Protein AF-A0AAN2CAP6-F1 (afdb_monomer_lite)

Secondary structure (DSSP, 8-state):
--EEEEEEE------TT--GGGG--EEEEEEEPPP-TTPPP---HHHHHHHHHHHHHHHHHHHHHTT-S-THHHHHHHHHHHHHHHHHHTT----HHHHHHHHTT--TTGGG-----------

Organism: NCBI:txid3016050

Structure (mmCIF, N/CA/C/O backbone):
data_AF-A0AAN2CAP6-F1
#
_entry.id   AF-A0AAN2CAP6-F1
#
loop_
_atom_site.group_PDB
_atom_site.id
_atom_site.type_symbol
_atom_site.label_atom_id
_atom_site.label_alt_id
_atom_site.label_comp_id
_atom_site.label_asym_id
_atom_site.label_entity_id
_atom_site.label_seq_id
_atom_site.pdbx_PDB_ins_code
_atom_site.Cartn_x
_atom_site.Cartn_y
_atom_site.Cartn_z
_atom_site.occupancy
_atom_site.B_iso_or_equiv
_atom_site.auth_seq_id
_atom_site.auth_comp_id
_atom_site.auth_asym_id
_atom_site.auth_atom_id
_atom_site.pdbx_PDB_model_num
ATOM 1 N N . MET A 1 1 ? -15.534 -5.868 12.332 1.00 78.06 1 MET A N 1
ATOM 2 C CA . MET A 1 1 ? -15.360 -4.412 12.463 1.00 78.06 1 MET A CA 1
ATOM 3 C C . MET A 1 1 ? -14.438 -4.246 13.653 1.00 78.06 1 MET A C 1
ATOM 5 O O . MET A 1 1 ? -14.740 -4.855 14.674 1.00 78.06 1 MET A O 1
ATOM 9 N N . GLY A 1 2 ? -13.302 -3.557 13.492 1.00 89.62 2 GLY A N 1
ATOM 10 C CA . GLY A 1 2 ? -12.223 -3.578 14.487 1.00 89.62 2 GLY A CA 1
ATOM 11 C C . GLY A 1 2 ? -12.654 -3.097 15.875 1.00 89.62 2 GLY A C 1
ATOM 12 O O . GLY A 1 2 ? -13.688 -2.445 16.029 1.00 89.62 2 GLY A O 1
ATOM 13 N N . THR A 1 3 ? -11.864 -3.425 16.892 1.00 96.19 3 THR A N 1
ATOM 14 C CA . THR A 1 3 ? -12.152 -3.097 18.293 1.00 96.19 3 THR A CA 1
ATOM 15 C C . THR A 1 3 ? -11.226 -2.004 18.807 1.00 96.19 3 THR A C 1
ATOM 17 O O . THR A 1 3 ? -10.130 -1.804 18.293 1.00 96.19 3 THR A O 1
ATOM 20 N N . TYR A 1 4 ? -11.659 -1.277 19.835 1.00 96.06 4 TYR A N 1
ATOM 21 C CA . TYR A 1 4 ? -10.798 -0.333 20.543 1.00 96.06 4 TYR A CA 1
ATOM 22 C C . TYR A 1 4 ? -10.375 -0.926 21.880 1.00 96.06 4 TYR A C 1
ATOM 24 O O . TYR A 1 4 ? -11.214 -1.394 22.651 1.00 96.06 4 TYR A O 1
ATOM 32 N N . VAL A 1 5 ? -9.079 -0.869 22.175 1.00 96.38 5 VAL A N 1
ATOM 33 C CA . VAL A 1 5 ? -8.525 -1.269 23.471 1.00 96.38 5 VAL A CA 1
ATOM 34 C C . VAL A 1 5 ? -7.864 -0.076 24.143 1.00 96.38 5 VAL A C 1
ATOM 36 O O . VAL A 1 5 ? -7.249 0.770 23.495 1.00 96.38 5 VAL A O 1
ATOM 39 N N . THR A 1 6 ? -8.007 0.019 25.462 1.00 96.94 6 THR A N 1
ATOM 40 C CA . THR A 1 6 ? -7.363 1.089 26.227 1.00 96.94 6 THR A CA 1
ATOM 41 C C . THR A 1 6 ? -5.961 0.651 26.619 1.00 96.94 6 THR A C 1
ATOM 43 O O . THR A 1 6 ? -5.802 -0.312 27.365 1.00 96.94 6 THR A O 1
ATOM 46 N N . HIS A 1 7 ? -4.955 1.392 26.165 1.00 93.75 7 HIS A N 1
ATOM 47 C CA . HIS A 1 7 ? -3.572 1.231 26.598 1.00 93.75 7 HIS A CA 1
ATOM 48 C C . HIS A 1 7 ? -3.109 2.458 27.376 1.00 93.75 7 HIS A C 1
ATOM 50 O O . HIS A 1 7 ? -3.632 3.561 27.216 1.00 93.75 7 HIS A O 1
ATOM 56 N N . LEU A 1 8 ? -2.120 2.255 28.244 1.00 92.06 8 LEU A N 1
ATOM 57 C CA . LEU A 1 8 ? -1.416 3.334 28.918 1.00 92.06 8 LEU A CA 1
ATOM 58 C C . LEU A 1 8 ? -0.096 3.561 28.187 1.00 92.06 8 LEU A C 1
ATOM 60 O O . LEU A 1 8 ? 0.767 2.688 28.176 1.00 92.06 8 LEU A O 1
ATOM 64 N N . TRP A 1 9 ? 0.053 4.733 27.583 1.00 88.69 9 TRP A N 1
ATOM 65 C CA . TRP A 1 9 ? 1.343 5.189 27.100 1.00 88.69 9 TRP A CA 1
ATOM 66 C C . TRP A 1 9 ? 2.170 5.674 28.289 1.00 88.69 9 TRP A C 1
ATOM 68 O O . TRP A 1 9 ? 1.778 6.615 28.987 1.00 88.69 9 TRP A O 1
ATOM 78 N N . THR A 1 10 ? 3.320 5.043 28.505 1.00 85.56 10 THR A N 1
ATOM 79 C CA . THR A 1 10 ? 4.308 5.484 29.489 1.00 85.56 10 THR A CA 1
ATOM 80 C C . THR A 1 10 ? 5.415 6.207 28.744 1.00 85.56 10 THR A C 1
ATOM 82 O O . THR A 1 10 ? 6.132 5.596 27.953 1.00 85.56 10 THR A O 1
ATOM 85 N N . ALA A 1 11 ? 5.555 7.512 28.986 1.00 78.62 11 ALA A N 1
ATOM 86 C CA . ALA A 1 11 ? 6.679 8.258 28.442 1.00 78.62 11 ALA A CA 1
ATOM 87 C C . ALA A 1 11 ? 7.994 7.628 28.946 1.00 78.62 11 ALA A C 1
ATOM 89 O O . ALA A 1 11 ? 8.095 7.342 30.144 1.00 78.62 11 ALA A O 1
ATOM 90 N N . PRO A 1 12 ? 8.998 7.417 28.074 1.00 72.50 12 PRO A N 1
ATOM 91 C CA . PRO A 1 12 ? 10.318 6.968 28.506 1.00 72.50 12 PRO A CA 1
ATOM 92 C C . PRO A 1 12 ? 10.862 7.906 29.590 1.00 72.50 12 PRO A C 1
ATOM 94 O O . PRO A 1 12 ? 10.594 9.110 29.530 1.00 72.50 12 PRO A O 1
ATOM 97 N N . GLN A 1 13 ? 11.626 7.381 30.560 1.00 68.25 13 GLN A N 1
ATOM 98 C CA . GLN A 1 13 ? 12.254 8.185 31.617 1.00 68.25 13 GLN A CA 1
ATOM 99 C C . GLN A 1 13 ? 12.930 9.409 30.989 1.00 68.25 13 GLN A C 1
ATOM 101 O O . GLN A 1 13 ? 13.908 9.302 30.248 1.00 68.25 13 GLN A O 1
ATOM 106 N N . ALA A 1 14 ? 12.349 10.580 31.223 1.00 63.03 14 ALA A N 1
ATOM 107 C CA . ALA A 1 14 ? 12.681 11.743 30.431 1.00 63.03 14 ALA A CA 1
ATOM 108 C C . ALA A 1 14 ? 14.035 12.313 30.877 1.00 63.03 14 ALA A 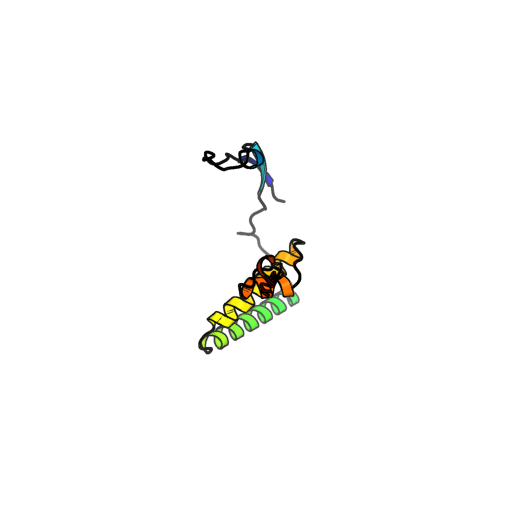C 1
ATOM 110 O O . ALA A 1 14 ? 14.127 12.988 31.906 1.00 63.03 14 ALA A O 1
ATOM 111 N N . GLY A 1 15 ? 15.072 12.052 30.077 1.00 64.31 15 GLY A N 1
ATOM 112 C CA . GLY A 1 15 ? 16.410 12.611 30.253 1.00 64.31 15 GLY A CA 1
ATOM 113 C C . GLY A 1 15 ? 16.438 14.144 30.197 1.00 64.31 15 GLY A C 1
ATOM 114 O O . GLY A 1 15 ? 15.447 14.818 29.871 1.00 64.31 15 GLY A O 1
ATOM 115 N N . ILE A 1 16 ? 17.592 14.716 30.539 1.00 66.69 16 ILE A N 1
ATOM 116 C CA . ILE A 1 16 ? 17.848 16.156 30.414 1.00 66.69 16 ILE A CA 1
ATOM 117 C C . ILE A 1 16 ? 17.668 16.545 28.936 1.00 66.69 16 ILE A C 1
ATOM 119 O O . ILE A 1 16 ? 18.269 15.934 28.060 1.00 66.69 16 ILE A O 1
ATOM 123 N N . GLY A 1 17 ? 16.809 17.531 28.656 1.00 72.25 17 GLY A N 1
ATOM 124 C CA . GLY A 1 17 ? 16.575 18.053 27.300 1.00 72.25 17 GLY A CA 1
ATOM 125 C C . GLY A 1 17 ? 15.241 17.682 26.639 1.00 72.25 17 GLY A C 1
ATOM 126 O O . GLY A 1 17 ? 14.882 18.315 25.651 1.00 72.25 17 GLY A O 1
ATOM 127 N N . VAL A 1 18 ? 14.451 16.743 27.181 1.00 72.81 18 VAL A N 1
ATOM 128 C CA . VAL A 1 18 ? 13.116 16.441 26.615 1.00 72.81 18 VAL A CA 1
ATOM 129 C C . VAL A 1 18 ? 12.110 17.540 27.009 1.00 72.81 18 VAL A C 1
ATOM 131 O O . VAL A 1 18 ? 11.914 17.762 28.214 1.00 72.81 18 VAL A O 1
ATOM 134 N N . PRO A 1 19 ? 11.460 18.238 26.057 1.00 72.00 19 PRO A N 1
ATOM 135 C CA . PRO A 1 19 ? 10.513 19.310 26.356 1.00 72.00 19 PRO A CA 1
ATOM 136 C C . PRO A 1 19 ? 9.265 18.772 27.069 1.00 72.00 19 PRO A C 1
ATOM 138 O O . PRO A 1 19 ? 8.811 17.659 26.824 1.00 72.00 19 PRO A O 1
ATOM 141 N N . ARG A 1 20 ? 8.676 19.578 27.962 1.00 69.62 20 ARG A N 1
ATOM 142 C CA . ARG A 1 20 ? 7.599 19.159 28.886 1.00 69.62 20 ARG A CA 1
ATOM 143 C C . ARG A 1 20 ? 6.388 18.503 28.198 1.00 69.62 20 ARG A C 1
ATOM 145 O O . ARG A 1 20 ? 5.812 17.586 28.768 1.00 69.62 20 ARG A O 1
ATOM 152 N N . ARG A 1 21 ? 6.039 18.936 26.979 1.00 71.75 21 ARG A N 1
ATOM 153 C CA . ARG A 1 21 ? 4.934 18.379 26.168 1.00 71.75 21 ARG A CA 1
ATOM 154 C C . ARG A 1 21 ? 5.185 16.940 25.687 1.00 71.75 21 ARG A C 1
ATOM 156 O O . ARG A 1 21 ? 4.243 16.202 25.453 1.00 71.75 21 ARG A O 1
ATOM 163 N N . GLU A 1 22 ? 6.451 16.548 25.547 1.00 70.25 22 GLU A N 1
ATOM 164 C CA . GLU A 1 22 ? 6.875 15.213 25.096 1.00 70.25 22 GLU A CA 1
ATOM 165 C C . GLU A 1 22 ? 7.088 14.255 26.286 1.00 70.25 22 GLU A C 1
ATOM 167 O O . GLU A 1 22 ? 7.412 13.088 26.099 1.00 70.25 22 GLU A O 1
ATOM 172 N N . ARG A 1 23 ? 6.859 14.728 27.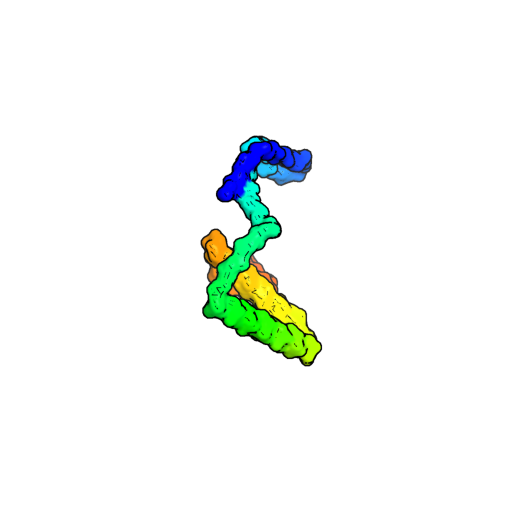524 1.00 73.25 23 ARG A N 1
ATOM 173 C CA . ARG A 1 23 ? 6.896 13.922 28.760 1.00 73.25 23 ARG A CA 1
ATOM 174 C C . ARG A 1 23 ? 5.525 13.358 29.155 1.00 73.25 23 ARG A C 1
ATOM 176 O O . ARG A 1 23 ? 5.373 12.863 30.269 1.00 73.25 23 ARG A O 1
ATOM 183 N N . TRP A 1 24 ? 4.508 13.489 28.305 1.00 70.81 24 TRP A N 1
ATOM 184 C CA . TRP A 1 24 ? 3.151 13.064 28.641 1.00 70.81 24 TRP A CA 1
ATOM 185 C C . TRP A 1 24 ? 3.009 11.544 28.605 1.00 70.81 24 TRP A C 1
ATOM 187 O O . TRP A 1 24 ? 3.210 10.905 27.576 1.00 70.81 24 TRP A O 1
ATOM 197 N N . SER A 1 25 ? 2.634 10.986 29.753 1.00 83.81 25 SER A N 1
ATOM 198 C CA . SER A 1 25 ? 2.029 9.666 29.877 1.00 83.81 25 SER A CA 1
ATOM 199 C C . SER A 1 25 ? 0.510 9.815 29.918 1.00 83.81 25 SER A C 1
ATOM 201 O O . SER A 1 25 ? -0.020 10.838 30.356 1.00 83.81 25 SER A O 1
ATOM 203 N N . GLY A 1 26 ? -0.215 8.811 29.439 1.00 89.56 26 GLY A N 1
ATOM 204 C CA . GLY A 1 26 ? -1.668 8.908 29.378 1.00 89.56 26 GLY A CA 1
ATOM 205 C C . GLY A 1 26 ? -2.333 7.685 28.783 1.00 89.56 26 GLY A C 1
ATOM 206 O O . GLY A 1 26 ? -1.705 6.879 28.096 1.00 89.56 26 GLY A O 1
ATOM 207 N N . ARG A 1 27 ? -3.625 7.532 29.075 1.00 93.56 27 ARG A N 1
ATOM 208 C CA . ARG A 1 27 ? -4.443 6.500 28.441 1.00 93.56 27 ARG A CA 1
ATOM 209 C C . ARG A 1 27 ? -4.800 6.940 27.029 1.00 93.56 27 ARG A C 1
ATOM 211 O O . ARG A 1 27 ? -5.181 8.087 26.821 1.00 93.56 27 ARG A O 1
ATOM 218 N N . TYR A 1 28 ? -4.717 6.014 26.091 1.00 91.81 28 TYR A N 1
ATOM 219 C CA . TYR A 1 28 ? -5.180 6.202 24.726 1.00 91.81 28 TYR A CA 1
ATOM 220 C C . TYR A 1 28 ? -5.981 4.979 24.288 1.00 91.81 28 TYR A C 1
ATOM 222 O O . TYR A 1 28 ? -5.825 3.883 24.832 1.00 91.81 28 TYR A O 1
ATOM 230 N N . GLN A 1 29 ? -6.864 5.180 23.315 1.00 95.75 29 GLN A N 1
ATOM 231 C CA . GLN A 1 29 ? -7.593 4.093 22.678 1.00 95.75 29 GLN A CA 1
ATOM 232 C C . GLN A 1 29 ? -6.833 3.675 21.423 1.00 95.75 29 GLN A C 1
ATOM 234 O O . GLN A 1 29 ? -6.693 4.461 20.489 1.00 95.75 29 GLN A O 1
ATOM 239 N N . ALA A 1 30 ? -6.320 2.448 21.410 1.00 95.06 30 ALA A N 1
ATOM 240 C CA . ALA A 1 30 ? -5.738 1.854 20.219 1.00 95.06 30 ALA A CA 1
ATOM 241 C C . ALA A 1 30 ? -6.837 1.152 19.423 1.00 95.06 30 ALA A C 1
ATOM 243 O O . ALA A 1 30 ? -7.575 0.336 19.977 1.00 95.06 30 ALA A O 1
ATOM 244 N N . TYR A 1 31 ? -6.930 1.462 18.133 1.00 94.38 31 TYR A N 1
ATOM 245 C CA . TYR A 1 31 ? -7.773 0.716 17.209 1.00 94.38 31 TYR A CA 1
ATOM 246 C C . TYR A 1 31 ? -7.055 -0.567 16.785 1.00 94.38 31 TYR A C 1
ATOM 248 O O . TYR A 1 31 ? -5.953 -0.517 16.239 1.00 94.38 31 TYR A O 1
ATOM 256 N N . ILE A 1 32 ? -7.687 -1.710 17.028 1.00 95.00 32 ILE A N 1
ATOM 257 C CA . ILE A 1 32 ? -7.259 -3.023 16.563 1.00 95.00 32 ILE A CA 1
ATOM 258 C C . ILE A 1 32 ? -8.158 -3.401 15.383 1.00 95.00 32 ILE A C 1
ATOM 260 O O . ILE A 1 32 ? -9.333 -3.722 15.591 1.00 95.00 32 ILE A O 1
ATOM 264 N N . PRO A 1 33 ? -7.650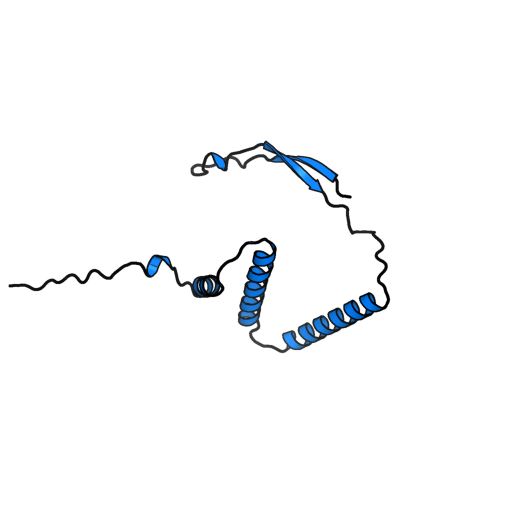 -3.365 14.139 1.00 93.81 33 PRO A N 1
ATOM 265 C CA . PRO A 1 33 ? -8.419 -3.827 12.996 1.00 93.81 33 PRO A CA 1
ATOM 266 C C . PRO A 1 33 ? -8.662 -5.332 13.107 1.00 93.81 33 PRO A C 1
ATOM 268 O O . PRO A 1 33 ? -7.881 -6.069 13.713 1.00 93.81 33 PRO A O 1
ATOM 271 N N . ASP A 1 34 ? -9.733 -5.809 12.480 1.00 91.06 34 ASP A N 1
ATOM 272 C CA . ASP A 1 34 ? -9.929 -7.248 12.394 1.00 91.06 34 ASP A CA 1
ATOM 273 C C . ASP A 1 34 ? -8.784 -7.911 11.616 1.00 91.06 34 ASP A C 1
ATOM 275 O O . ASP A 1 34 ? -8.296 -7.372 10.617 1.00 91.06 34 ASP A O 1
ATOM 279 N N . GLN A 1 35 ? -8.425 -9.135 12.001 1.00 88.94 35 GLN A N 1
ATOM 280 C CA . GLN A 1 35 ? -7.425 -9.895 11.263 1.00 88.94 35 GLN A CA 1
ATOM 281 C C . GLN A 1 35 ? -7.929 -10.275 9.871 1.00 88.94 35 GLN A C 1
ATOM 283 O O . GLN A 1 35 ? -9.027 -10.809 9.710 1.00 88.94 35 GLN A O 1
ATOM 288 N N . LEU A 1 36 ? -7.084 -10.032 8.868 1.00 89.50 36 LEU A N 1
ATOM 289 C CA . LEU A 1 36 ? -7.288 -10.528 7.507 1.00 89.50 36 LEU A CA 1
ATOM 290 C C . LEU A 1 36 ? -6.906 -12.009 7.379 1.00 89.50 36 LEU A C 1
ATOM 292 O O . LEU A 1 36 ? -7.420 -12.703 6.505 1.00 89.50 36 LEU A O 1
ATOM 296 N N . ALA A 1 37 ? -6.033 -12.501 8.262 1.00 91.81 37 ALA A N 1
ATOM 297 C CA . ALA A 1 37 ? -5.620 -13.896 8.292 1.00 91.81 37 ALA A CA 1
ATOM 298 C C . ALA A 1 37 ? -6.828 -14.828 8.489 1.00 91.81 37 ALA A C 1
ATOM 300 O O . ALA A 1 37 ? -7.699 -14.572 9.319 1.00 91.81 37 ALA A O 1
ATOM 301 N N . GLY A 1 38 ? -6.890 -15.902 7.697 1.00 87.19 38 GLY A N 1
ATOM 302 C CA . GLY A 1 38 ? -7.986 -16.876 7.733 1.00 87.19 38 GLY A CA 1
ATOM 303 C C . GLY A 1 38 ? -9.302 -16.398 7.108 1.00 87.19 38 GLY A C 1
ATOM 304 O O . GLY A 1 38 ? -10.241 -17.189 7.004 1.00 87.19 38 GLY A O 1
ATOM 305 N N . ARG A 1 39 ? -9.394 -15.141 6.649 1.00 89.94 39 ARG A N 1
ATOM 306 C CA . ARG A 1 39 ? -10.559 -14.673 5.892 1.00 89.94 39 ARG A CA 1
ATOM 307 C C . ARG A 1 39 ? -10.533 -15.234 4.479 1.00 89.94 39 ARG A C 1
ATOM 309 O O . ARG A 1 39 ? -9.504 -15.222 3.808 1.00 89.94 39 ARG A O 1
ATOM 316 N N . ARG A 1 40 ? -11.695 -15.688 4.012 1.00 89.56 40 ARG A N 1
ATOM 317 C CA . ARG A 1 40 ? -11.884 -16.093 2.621 1.00 89.56 40 ARG A CA 1
ATOM 318 C C . ARG A 1 40 ? -12.301 -14.879 1.804 1.00 89.56 40 ARG A C 1
ATOM 320 O O . ARG A 1 40 ? -13.376 -14.331 2.029 1.00 89.56 40 ARG A O 1
ATOM 327 N N . PHE A 1 41 ? -11.463 -14.497 0.852 1.00 88.75 41 PHE A N 1
ATOM 328 C CA . PHE A 1 41 ? -11.798 -13.512 -0.168 1.00 88.75 41 PHE A CA 1
ATOM 329 C C . PHE A 1 41 ? -12.181 -1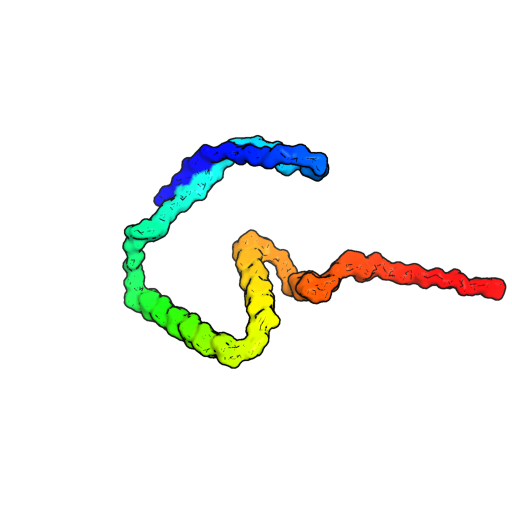4.262 -1.440 1.00 88.75 41 PHE A C 1
ATOM 331 O O . PHE A 1 41 ? -11.456 -15.154 -1.874 1.00 88.75 41 PHE A O 1
ATOM 338 N N . ILE A 1 42 ? -13.345 -13.943 -1.998 1.00 93.06 42 ILE A N 1
ATOM 339 C CA . ILE A 1 42 ? -13.775 -14.468 -3.293 1.00 93.06 42 ILE A CA 1
ATOM 340 C C . ILE A 1 42 ? -13.548 -13.344 -4.293 1.00 93.06 42 ILE A C 1
ATOM 342 O O . ILE A 1 42 ? -14.160 -12.285 -4.175 1.00 93.06 42 ILE A O 1
ATOM 346 N N . LEU A 1 43 ? -12.639 -13.568 -5.237 1.00 93.31 43 LEU A N 1
ATOM 347 C CA . LEU A 1 43 ? -12.408 -12.652 -6.348 1.00 93.31 43 LEU A CA 1
ATOM 348 C C . LEU A 1 43 ? -13.339 -13.043 -7.497 1.00 93.31 43 LEU A C 1
ATOM 350 O O . LEU A 1 43 ? -13.517 -14.232 -7.772 1.00 93.31 43 LEU A O 1
ATOM 354 N N . SER A 1 44 ? -13.947 -12.056 -8.156 1.00 96.44 44 SER A N 1
ATOM 355 C CA . SER A 1 44 ? -14.616 -12.300 -9.435 1.00 96.44 44 SER A CA 1
ATOM 356 C C . SER A 1 44 ? -13.583 -12.679 -10.498 1.00 96.44 44 SER A C 1
ATOM 358 O O . SER A 1 44 ? -12.390 -12.419 -10.332 1.00 96.44 44 SER A O 1
ATOM 360 N N . ALA A 1 45 ? -14.040 -13.285 -11.596 1.00 96.06 45 ALA A N 1
ATOM 361 C CA . ALA A 1 45 ? -13.158 -13.681 -12.694 1.00 96.06 45 ALA A CA 1
ATOM 362 C C . ALA A 1 45 ? -12.335 -12.495 -13.230 1.00 96.06 45 ALA A C 1
ATOM 364 O O . ALA A 1 45 ? -11.126 -12.629 -13.393 1.00 96.06 45 ALA A O 1
ATOM 365 N N . ASP A 1 46 ? -12.967 -11.332 -13.403 1.00 97.31 46 ASP A N 1
ATOM 366 C CA . ASP A 1 46 ? -12.306 -10.121 -13.907 1.00 97.31 46 ASP A CA 1
ATOM 367 C C . ASP A 1 46 ? -11.187 -9.647 -12.965 1.00 97.31 46 ASP A C 1
ATOM 369 O O . ASP A 1 46 ? -10.057 -9.436 -13.392 1.00 97.31 46 ASP A O 1
ATOM 373 N N . ILE A 1 47 ? -11.454 -9.587 -11.655 1.00 97.00 47 ILE A N 1
ATOM 374 C CA . ILE A 1 47 ? -10.457 -9.159 -10.660 1.00 97.00 47 ILE A CA 1
ATOM 375 C C . ILE A 1 47 ? -9.326 -10.184 -10.537 1.00 97.00 47 ILE A C 1
ATOM 377 O O . ILE A 1 47 ? -8.170 -9.816 -10.344 1.00 97.00 47 ILE A O 1
ATOM 381 N N . ALA A 1 48 ? -9.634 -11.477 -10.647 1.00 96.38 48 ALA A N 1
ATOM 382 C CA . ALA A 1 48 ? -8.608 -12.514 -10.655 1.00 96.38 48 ALA A CA 1
ATOM 383 C C . ALA A 1 48 ? -7.687 -12.396 -11.885 1.00 96.38 48 ALA A C 1
ATOM 385 O O . ALA A 1 48 ? -6.480 -12.624 -11.761 1.00 96.38 48 ALA A O 1
ATOM 386 N N . ALA A 1 49 ? -8.229 -12.010 -13.045 1.00 97.00 49 ALA A N 1
ATOM 387 C CA . ALA A 1 49 ? -7.436 -11.735 -14.241 1.00 97.00 49 ALA A CA 1
ATOM 388 C C . ALA A 1 49 ? -6.521 -10.515 -14.038 1.00 97.00 49 ALA A C 1
ATOM 390 O O . ALA A 1 49 ? -5.316 -10.633 -14.254 1.00 97.00 49 ALA A O 1
ATOM 391 N N . ASP A 1 50 ? -7.051 -9.406 -13.510 1.00 97.50 50 ASP A N 1
ATOM 392 C CA . ASP A 1 50 ? -6.262 -8.200 -13.212 1.00 97.50 50 ASP A CA 1
ATOM 393 C C . ASP A 1 50 ? -5.102 -8.487 -12.239 1.00 97.50 50 ASP A C 1
ATOM 395 O O . ASP A 1 50 ? -3.977 -8.020 -12.432 1.00 97.50 50 ASP A O 1
ATOM 399 N N . VAL A 1 51 ? -5.350 -9.291 -11.196 1.00 96.69 51 VAL A N 1
ATOM 400 C CA . VAL A 1 51 ? -4.301 -9.720 -10.255 1.00 96.69 51 VAL A CA 1
ATOM 401 C C . VAL A 1 51 ? -3.246 -10.570 -10.963 1.00 96.69 51 VAL A C 1
ATOM 403 O O . VAL A 1 51 ? -2.055 -10.329 -10.778 1.00 96.69 51 VAL A O 1
ATOM 406 N N . SER A 1 52 ? -3.663 -11.520 -11.805 1.00 97.19 52 SER A N 1
ATOM 407 C CA . SER A 1 52 ? -2.737 -12.380 -12.557 1.00 97.19 52 SER A CA 1
ATOM 408 C C . SER A 1 52 ? -1.832 -11.563 -13.489 1.00 97.19 52 SER A C 1
ATOM 410 O O . SER A 1 52 ? -0.628 -11.819 -13.583 1.00 97.19 52 SER A O 1
ATOM 412 N N . ASP A 1 53 ? -2.385 -10.542 -14.144 1.00 97.88 53 ASP A N 1
ATOM 413 C CA . ASP A 1 53 ? -1.629 -9.638 -15.011 1.00 97.88 53 ASP A CA 1
ATOM 414 C C . ASP A 1 53 ? -0.620 -8.795 -14.219 1.00 97.88 53 ASP A C 1
ATOM 416 O O . ASP A 1 53 ? 0.535 -8.638 -14.639 1.00 97.88 53 ASP A O 1
ATOM 420 N N . ALA A 1 54 ? -1.018 -8.294 -13.047 1.00 96.94 54 ALA A N 1
ATOM 421 C CA . ALA A 1 54 ? -0.131 -7.558 -12.153 1.00 96.94 54 ALA A CA 1
ATOM 422 C C . ALA A 1 54 ? 1.024 -8.436 -11.637 1.00 96.94 54 ALA A C 1
ATOM 424 O O . ALA A 1 54 ? 2.184 -8.014 -11.671 1.00 96.94 54 ALA A O 1
ATOM 425 N N . GLU A 1 55 ? 0.739 -9.674 -11.225 1.00 97.12 55 GLU A N 1
ATOM 426 C CA . GLU A 1 55 ? 1.753 -10.646 -10.800 1.00 97.12 55 GLU A CA 1
ATOM 427 C C . GLU A 1 55 ? 2.764 -10.927 -11.917 1.00 97.12 55 GLU A C 1
ATOM 429 O O . GLU A 1 55 ? 3.979 -10.897 -11.695 1.00 97.12 55 GLU A O 1
ATOM 434 N N . LEU A 1 56 ? 2.282 -11.125 -13.148 1.00 97.50 56 LEU A N 1
ATOM 435 C CA . LEU A 1 56 ? 3.139 -11.342 -14.309 1.00 97.50 56 LEU A CA 1
ATOM 436 C C . LEU A 1 56 ? 4.016 -10.119 -14.614 1.00 97.50 56 LEU A C 1
ATOM 438 O O . LEU A 1 56 ? 5.185 -10.268 -14.985 1.00 97.50 56 LEU A O 1
ATOM 442 N N . ALA A 1 57 ? 3.477 -8.907 -14.468 1.00 95.94 57 ALA A N 1
ATOM 443 C CA . ALA A 1 57 ? 4.236 -7.675 -14.648 1.00 95.94 57 ALA A CA 1
ATOM 444 C C . ALA A 1 57 ? 5.372 -7.551 -13.619 1.00 95.94 57 ALA A C 1
ATOM 446 O O . ALA A 1 57 ? 6.503 -7.240 -14.005 1.00 95.94 57 ALA A O 1
ATOM 447 N N . ILE A 1 58 ? 5.100 -7.865 -12.347 1.00 92.69 58 ILE A N 1
ATOM 448 C CA . ILE A 1 58 ? 6.101 -7.872 -11.270 1.00 92.69 58 ILE A CA 1
ATOM 449 C C . ILE A 1 58 ? 7.181 -8.922 -11.552 1.00 92.69 58 ILE A C 1
ATOM 451 O O . ILE A 1 58 ? 8.366 -8.594 -11.568 1.00 92.69 58 ILE A O 1
ATOM 455 N N . ALA A 1 59 ? 6.796 -10.157 -11.882 1.00 93.88 59 ALA A N 1
ATOM 456 C CA . ALA A 1 59 ? 7.752 -11.225 -12.177 1.00 93.88 59 ALA A CA 1
ATOM 457 C C . ALA A 1 59 ? 8.685 -10.866 -13.351 1.00 93.88 59 ALA A C 1
ATOM 459 O O . ALA A 1 59 ? 9.892 -11.126 -13.319 1.00 93.88 59 ALA A O 1
ATOM 460 N N . ARG A 1 60 ? 8.142 -10.220 -14.392 1.00 92.62 60 ARG A N 1
ATOM 461 C CA . ARG A 1 60 ? 8.923 -9.715 -15.532 1.00 92.62 60 ARG A CA 1
ATOM 462 C C . ARG A 1 60 ? 9.864 -8.577 -15.140 1.00 92.62 60 ARG A C 1
ATOM 464 O O . ARG A 1 60 ? 10.957 -8.494 -15.701 1.00 92.62 60 ARG A O 1
ATOM 471 N N . LEU A 1 61 ? 9.444 -7.685 -14.243 1.00 86.94 61 LEU A N 1
ATOM 472 C CA . LEU A 1 61 ? 10.293 -6.613 -13.722 1.00 86.94 61 LEU A CA 1
ATOM 473 C C . LEU A 1 61 ? 11.478 -7.201 -12.954 1.00 86.94 61 LEU A C 1
ATOM 475 O O . LEU A 1 61 ? 12.618 -6.875 -13.278 1.00 86.94 61 LEU A O 1
ATOM 479 N N . ASP A 1 62 ? 11.222 -8.117 -12.022 1.00 86.31 62 ASP A N 1
ATOM 480 C CA . ASP A 1 62 ? 12.256 -8.756 -11.203 1.00 86.31 62 ASP A CA 1
ATOM 481 C C . ASP A 1 62 ? 13.279 -9.511 -12.054 1.00 86.31 62 ASP A C 1
ATOM 483 O O . ASP A 1 62 ? 14.489 -9.389 -11.848 1.00 86.31 62 ASP A O 1
ATOM 487 N N . ALA A 1 63 ? 12.808 -10.257 -13.059 1.00 87.75 63 ALA A N 1
ATOM 488 C CA . ALA A 1 63 ? 13.682 -10.979 -13.977 1.00 87.75 63 ALA A CA 1
ATOM 489 C C . ALA A 1 63 ? 14.625 -10.037 -14.748 1.00 87.75 63 ALA A C 1
ATOM 491 O O . ALA A 1 63 ? 15.800 -10.355 -14.925 1.00 87.75 63 ALA A 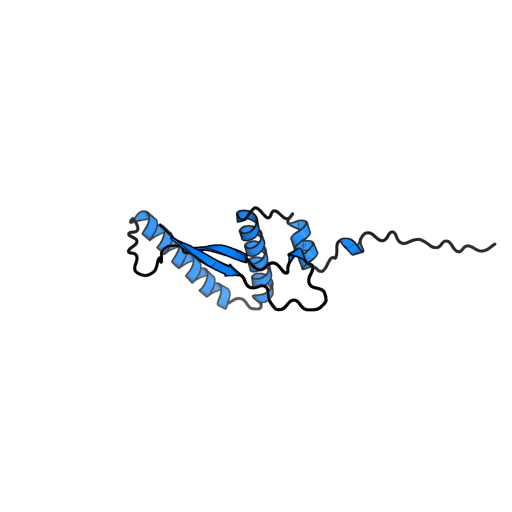O 1
ATOM 492 N N . ARG A 1 64 ? 14.135 -8.864 -15.178 1.00 83.25 64 ARG A N 1
ATOM 493 C CA . ARG A 1 64 ? 14.950 -7.859 -15.883 1.00 83.25 64 ARG A CA 1
ATOM 494 C C . ARG A 1 64 ? 15.872 -7.088 -14.945 1.00 83.25 64 ARG A C 1
ATOM 496 O O . ARG A 1 64 ? 17.009 -6.817 -15.315 1.00 83.25 64 ARG A O 1
ATOM 503 N N . ALA A 1 65 ? 15.408 -6.752 -13.744 1.00 78.69 65 ALA A N 1
ATOM 504 C CA . ALA A 1 65 ? 16.183 -5.998 -12.763 1.00 78.69 65 ALA A CA 1
ATOM 505 C C . ALA A 1 65 ? 17.466 -6.737 -12.351 1.00 78.69 65 ALA A C 1
ATOM 507 O O . ALA A 1 65 ? 18.501 -6.102 -12.177 1.00 78.69 65 ALA A O 1
ATOM 508 N N . ARG A 1 66 ? 17.438 -8.077 -12.295 1.00 73.75 66 ARG A N 1
ATOM 509 C CA . ARG A 1 66 ? 18.630 -8.912 -12.043 1.00 73.75 66 ARG A CA 1
ATOM 510 C C . ARG A 1 66 ? 19.739 -8.756 -13.090 1.00 73.75 66 ARG A C 1
ATOM 512 O O . ARG A 1 66 ? 20.885 -9.068 -12.789 1.00 73.75 66 ARG A O 1
ATOM 519 N N . ALA A 1 67 ? 19.411 -8.308 -14.302 1.00 72.94 67 ALA A N 1
ATOM 520 C CA . ALA A 1 67 ? 20.379 -8.093 -15.375 1.00 72.94 67 ALA A CA 1
ATOM 521 C C . ALA A 1 67 ? 20.992 -6.678 -15.372 1.00 72.94 67 ALA A C 1
ATOM 523 O O . ALA A 1 67 ? 21.924 -6.425 -16.133 1.00 72.94 67 ALA A O 1
ATOM 524 N N . LEU A 1 68 ? 20.490 -5.750 -14.544 1.00 70.44 68 LEU A N 1
ATOM 525 C CA . LEU A 1 68 ? 21.067 -4.411 -14.410 1.00 70.44 68 LEU A CA 1
ATOM 526 C C . LEU A 1 68 ? 22.239 -4.434 -13.420 1.00 70.44 68 LEU A C 1
ATOM 528 O O . LEU A 1 68 ? 22.077 -4.794 -12.256 1.00 70.44 68 LEU A O 1
ATOM 532 N N . ALA A 1 69 ? 23.410 -3.983 -13.867 1.00 66.19 69 ALA A N 1
ATOM 533 C CA . ALA A 1 69 ? 24.487 -3.587 -12.967 1.00 66.19 69 ALA A CA 1
ATOM 534 C C . ALA A 1 69 ? 24.179 -2.201 -12.365 1.00 66.19 69 ALA A C 1
ATOM 536 O O . ALA A 1 69 ? 23.623 -1.343 -13.047 1.00 66.19 69 ALA A O 1
ATOM 537 N N . ASP A 1 70 ? 24.551 -1.992 -11.100 1.00 68.50 70 ASP A N 1
ATOM 538 C CA . ASP A 1 70 ? 24.399 -0.722 -10.368 1.00 68.50 70 ASP A CA 1
ATOM 539 C C . ASP A 1 70 ? 22.944 -0.208 -10.229 1.00 68.50 70 ASP A C 1
ATOM 541 O O . ASP A 1 70 ? 22.589 0.927 -10.553 1.00 68.50 70 ASP A O 1
ATOM 545 N N . THR A 1 71 ? 22.057 -1.058 -9.696 1.00 76.38 71 THR A N 1
ATOM 546 C CA . THR A 1 71 ? 20.654 -0.705 -9.396 1.00 76.38 71 THR A CA 1
ATOM 547 C C . THR A 1 71 ? 20.497 0.254 -8.213 1.00 76.38 71 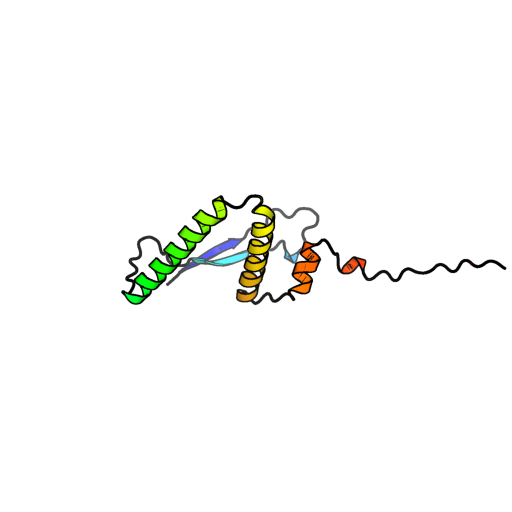THR A C 1
ATOM 549 O O . THR A 1 71 ? 19.386 0.693 -7.922 1.00 76.38 71 THR A O 1
ATOM 552 N N . GLU A 1 72 ? 21.575 0.586 -7.504 1.00 81.44 72 GLU A N 1
ATOM 553 C CA . GLU A 1 72 ? 21.533 1.331 -6.245 1.00 81.44 72 GLU A CA 1
ATOM 554 C C . GLU A 1 72 ? 21.023 2.770 -6.439 1.00 81.44 72 GLU A C 1
ATOM 556 O O . GLU A 1 72 ? 20.191 3.264 -5.671 1.00 81.44 72 GLU A O 1
ATOM 561 N N . ALA A 1 73 ? 21.472 3.439 -7.505 1.00 81.81 73 ALA A N 1
ATOM 562 C CA . ALA A 1 73 ? 21.008 4.779 -7.855 1.00 81.81 73 ALA A CA 1
ATOM 563 C C . ALA A 1 73 ? 19.519 4.790 -8.239 1.00 81.81 73 ALA A C 1
ATOM 565 O O . ALA A 1 73 ? 18.763 5.651 -7.779 1.00 81.81 73 ALA A O 1
ATOM 566 N N . LEU A 1 74 ? 19.082 3.803 -9.027 1.00 81.62 74 LEU A N 1
ATOM 567 C CA . LEU A 1 74 ? 17.684 3.657 -9.429 1.00 81.62 74 LEU A CA 1
ATOM 568 C C . LEU A 1 74 ? 16.786 3.336 -8.227 1.00 81.62 74 LEU A C 1
ATOM 570 O O . LEU A 1 74 ? 15.751 3.975 -8.049 1.00 81.62 74 LEU A O 1
ATOM 574 N N . ALA A 1 75 ? 17.210 2.416 -7.358 1.00 83.44 75 ALA A N 1
ATOM 575 C CA . ALA A 1 75 ? 16.484 2.052 -6.144 1.00 83.44 75 ALA A CA 1
ATOM 576 C C . ALA A 1 75 ? 16.270 3.265 -5.226 1.00 83.44 75 ALA A C 1
ATOM 578 O O . ALA A 1 75 ? 15.165 3.479 -4.731 1.00 83.44 75 ALA A O 1
ATOM 579 N N . ARG A 1 76 ? 17.291 4.118 -5.054 1.00 84.50 76 ARG A N 1
ATOM 580 C CA . ARG A 1 76 ? 17.162 5.373 -4.295 1.00 84.50 76 ARG A CA 1
ATOM 581 C C . ARG A 1 76 ? 16.143 6.336 -4.896 1.00 84.50 76 ARG A C 1
ATOM 583 O O . ARG A 1 76 ? 15.401 6.973 -4.147 1.00 84.50 76 ARG A O 1
ATOM 590 N N . LEU A 1 77 ? 16.118 6.475 -6.221 1.00 84.81 77 LEU A N 1
ATOM 591 C CA . LEU A 1 77 ? 15.149 7.337 -6.900 1.00 84.81 77 LEU A CA 1
ATOM 592 C C . LEU A 1 77 ? 13.722 6.808 -6.726 1.00 84.81 77 LEU A C 1
ATOM 594 O O . LEU A 1 77 ? 12.838 7.580 -6.354 1.00 84.81 77 LEU A O 1
ATOM 598 N N . LEU A 1 78 ? 13.518 5.503 -6.922 1.00 86.62 78 LEU A N 1
ATOM 599 C CA . LEU A 1 78 ? 12.215 4.852 -6.767 1.00 86.62 78 LEU A CA 1
ATOM 600 C C . LEU A 1 78 ? 11.705 4.936 -5.327 1.00 86.62 78 LEU A C 1
ATOM 602 O O . LEU A 1 78 ? 10.587 5.392 -5.104 1.00 86.62 78 LEU A O 1
ATOM 606 N N . LEU A 1 79 ? 12.544 4.605 -4.341 1.00 87.94 79 LEU A N 1
ATOM 607 C CA . LEU A 1 79 ? 12.183 4.689 -2.923 1.00 87.94 79 LEU A CA 1
ATOM 608 C C . LEU A 1 79 ? 11.763 6.111 -2.529 1.00 87.94 79 LEU A C 1
ATOM 610 O O . LEU A 1 79 ? 10.835 6.311 -1.743 1.00 87.94 79 LEU A O 1
ATOM 614 N N . ARG A 1 80 ? 12.435 7.121 -3.087 1.00 86.50 80 ARG A N 1
ATOM 615 C CA . ARG A 1 80 ? 12.107 8.523 -2.829 1.00 86.50 80 ARG A CA 1
ATOM 616 C C . ARG A 1 80 ? 10.788 8.929 -3.476 1.00 86.50 80 ARG A C 1
ATOM 618 O O . ARG A 1 80 ? 10.009 9.631 -2.837 1.00 86.50 80 ARG A O 1
ATOM 625 N N . ALA A 1 81 ? 10.556 8.523 -4.723 1.00 87.25 81 ALA A N 1
ATOM 626 C CA . ALA A 1 81 ? 9.298 8.783 -5.414 1.00 87.25 81 ALA A CA 1
ATOM 627 C C . ALA A 1 81 ? 8.121 8.157 -4.652 1.00 87.25 81 ALA A C 1
ATOM 629 O O . ALA A 1 81 ? 7.141 8.849 -4.385 1.00 87.25 81 ALA A O 1
ATOM 630 N N . GLU A 1 82 ? 8.277 6.913 -4.200 1.00 87.19 82 GLU A N 1
ATOM 631 C CA . GLU A 1 82 ? 7.270 6.206 -3.408 1.00 87.19 82 GLU A CA 1
ATOM 632 C C . GLU A 1 82 ? 7.015 6.892 -2.064 1.00 87.19 82 GLU A C 1
ATOM 634 O O . GLU A 1 82 ? 5.875 7.148 -1.693 1.00 87.19 82 GLU A O 1
ATOM 639 N N . SER A 1 83 ? 8.075 7.304 -1.364 1.00 87.44 83 SER A N 1
ATOM 640 C CA . SER A 1 83 ? 7.943 8.039 -0.099 1.00 87.44 83 SER A CA 1
ATOM 641 C C . SER A 1 83 ? 7.154 9.345 -0.267 1.00 87.44 83 SER A C 1
ATOM 643 O O . SER A 1 83 ? 6.366 9.718 0.604 1.00 87.44 83 SER A O 1
ATOM 645 N N . VAL A 1 84 ? 7.352 10.052 -1.388 1.00 87.00 84 VAL A N 1
ATOM 646 C CA . VAL A 1 84 ? 6.600 11.274 -1.720 1.00 87.00 84 VAL A CA 1
ATOM 647 C C . VAL A 1 84 ? 5.146 10.953 -2.055 1.00 87.00 84 VAL A C 1
ATOM 649 O O . VAL A 1 84 ? 4.259 11.661 -1.580 1.00 87.00 84 VAL A O 1
ATOM 652 N N . ALA A 1 85 ? 4.895 9.908 -2.845 1.00 85.00 85 ALA A N 1
ATOM 653 C CA . ALA A 1 85 ? 3.547 9.479 -3.206 1.00 85.00 85 ALA A CA 1
ATOM 654 C C . ALA A 1 85 ? 2.751 9.017 -1.973 1.00 85.00 85 ALA A C 1
ATOM 656 O O . ALA A 1 85 ? 1.633 9.476 -1.756 1.00 85.00 85 ALA A O 1
ATOM 657 N N . SER A 1 86 ? 3.362 8.215 -1.102 1.00 87.00 86 SER A N 1
ATOM 658 C CA . SER A 1 86 ? 2.779 7.787 0.171 1.00 87.00 86 SER A CA 1
ATOM 659 C C . SER A 1 86 ? 2.478 8.982 1.085 1.00 87.00 86 SER A C 1
ATOM 661 O O . SER A 1 86 ? 1.350 9.141 1.544 1.00 87.00 86 SER A O 1
ATOM 663 N N . SER A 1 87 ? 3.429 9.912 1.245 1.00 86.75 87 SER A N 1
ATOM 664 C CA . SER A 1 87 ? 3.202 11.154 2.007 1.00 86.75 87 SER A CA 1
ATOM 665 C C . SER A 1 87 ? 2.045 11.986 1.441 1.00 86.75 87 SER A C 1
ATOM 667 O O . SER A 1 87 ? 1.310 12.626 2.191 1.00 86.75 87 SER A O 1
ATOM 669 N N . HIS A 1 88 ? 1.864 11.982 0.117 1.00 85.88 88 HIS A N 1
ATOM 670 C CA . HIS A 1 88 ? 0.768 12.692 -0.534 1.00 85.88 88 HIS A CA 1
ATOM 671 C C . HIS A 1 88 ? -0.603 12.122 -0.151 1.00 85.88 88 HIS A C 1
ATOM 673 O O . HIS A 1 88 ? -1.519 12.908 0.092 1.00 85.88 88 HIS A O 1
ATOM 679 N N . ILE A 1 89 ? -0.730 10.794 -0.053 1.00 86.12 89 ILE A N 1
ATOM 680 C CA . ILE A 1 89 ? -1.964 10.116 0.382 1.00 86.12 89 ILE A CA 1
ATOM 681 C C . ILE A 1 89 ? -2.330 10.538 1.814 1.00 86.12 89 ILE A C 1
ATOM 683 O O . ILE A 1 89 ? -3.491 10.822 2.092 1.00 86.12 89 ILE A O 1
ATOM 687 N N . GLU A 1 90 ? -1.330 10.709 2.683 1.00 87.62 90 GLU A N 1
ATOM 688 C CA . GLU A 1 90 ? -1.495 11.186 4.068 1.00 87.62 90 GLU A CA 1
ATOM 689 C C . GLU A 1 90 ? -1.726 12.712 4.177 1.00 87.62 90 GLU A C 1
ATOM 691 O O . GLU A 1 90 ? -1.760 13.285 5.267 1.00 87.62 90 GLU A O 1
ATOM 696 N N . GLY A 1 91 ? -1.844 13.418 3.045 1.00 85.50 91 GLY A N 1
ATOM 697 C CA . GLY A 1 91 ? -2.050 14.868 2.988 1.00 85.50 91 GLY A CA 1
ATOM 698 C C . GLY A 1 91 ? -0.783 15.711 3.194 1.00 85.50 91 GLY A C 1
ATOM 699 O O . GLY A 1 91 ? -0.847 16.947 3.157 1.00 85.50 91 GLY A O 1
ATOM 700 N N . LEU A 1 92 ? 0.385 15.083 3.346 1.00 79.12 92 LEU A N 1
ATOM 701 C CA . LEU A 1 92 ? 1.679 15.740 3.524 1.00 79.12 92 LEU A CA 1
ATOM 702 C C . LEU A 1 92 ? 2.268 16.143 2.164 1.00 79.12 92 LEU A C 1
ATOM 704 O O . LEU A 1 92 ? 3.067 15.439 1.545 1.00 79.12 92 LEU A O 1
ATOM 708 N N . ARG A 1 93 ? 1.872 17.324 1.679 1.00 79.94 93 ARG A N 1
ATOM 709 C CA . ARG A 1 93 ? 2.309 17.857 0.379 1.00 79.94 93 ARG A CA 1
ATOM 710 C C . ARG A 1 93 ? 3.588 18.685 0.503 1.00 79.94 93 ARG A C 1
ATOM 712 O O . ARG A 1 93 ? 3.584 19.784 1.054 1.00 79.94 93 ARG A O 1
ATOM 719 N N . ILE A 1 94 ? 4.679 18.196 -0.086 1.00 77.62 94 ILE A N 1
ATOM 720 C CA . ILE A 1 94 ? 5.936 18.940 -0.250 1.00 77.62 94 ILE A CA 1
ATOM 721 C C . ILE A 1 94 ? 6.185 19.156 -1.746 1.00 77.62 94 ILE A C 1
ATOM 723 O O . ILE A 1 94 ? 6.028 18.239 -2.545 1.00 77.62 94 ILE A O 1
ATOM 727 N N . ALA A 1 95 ? 6.601 20.364 -2.137 1.00 77.19 95 ALA A N 1
ATOM 728 C CA . ALA A 1 95 ? 6.959 20.649 -3.525 1.00 77.19 95 ALA A CA 1
ATOM 729 C C . ALA A 1 95 ? 8.114 19.730 -4.001 1.00 77.19 95 ALA A C 1
ATOM 731 O O . ALA A 1 95 ? 9.143 19.676 -3.314 1.00 77.19 95 ALA A O 1
ATOM 732 N N . PRO A 1 96 ? 8.021 19.085 -5.184 1.00 70.25 96 PRO A N 1
ATOM 733 C CA . PRO A 1 96 ? 9.045 18.160 -5.691 1.00 70.25 96 PRO A CA 1
ATOM 734 C C . PRO A 1 96 ? 10.462 18.751 -5.705 1.00 70.25 96 PRO A C 1
ATOM 736 O O . PRO A 1 96 ? 11.429 18.096 -5.320 1.00 70.25 96 PRO A O 1
ATOM 739 N N . ALA A 1 97 ? 10.586 20.040 -6.036 1.00 73.50 97 ALA A N 1
ATOM 740 C CA . ALA A 1 97 ? 11.862 20.754 -6.024 1.00 73.50 97 ALA A CA 1
ATOM 741 C C . ALA A 1 97 ? 12.522 20.806 -4.632 1.00 73.50 97 ALA A C 1
ATOM 743 O O . ALA A 1 97 ? 13.745 20.737 -4.527 1.00 73.50 97 ALA A O 1
ATOM 744 N N . ARG A 1 98 ? 11.739 20.906 -3.547 1.00 77.69 98 ARG A N 1
ATOM 745 C CA . ARG A 1 98 ? 12.275 20.884 -2.173 1.00 77.69 98 ARG A CA 1
ATOM 746 C C . ARG A 1 98 ? 12.785 19.499 -1.801 1.00 77.69 98 ARG A C 1
ATOM 748 O O . ARG A 1 98 ? 13.833 19.394 -1.172 1.00 77.69 98 ARG A O 1
ATOM 755 N N . VAL A 1 99 ? 12.069 18.459 -2.223 1.00 75.06 99 VAL A N 1
ATOM 756 C CA . VAL A 1 99 ? 12.484 17.070 -2.026 1.00 75.06 99 VAL A CA 1
ATOM 757 C C . VAL A 1 99 ? 13.794 16.807 -2.767 1.00 75.06 99 VAL A C 1
ATOM 759 O O . VAL A 1 99 ? 14.726 16.301 -2.155 1.00 75.06 99 VAL A O 1
ATOM 762 N N . LEU A 1 100 ? 13.921 17.207 -4.033 1.00 76.19 100 LEU A N 1
ATOM 763 C CA . LEU A 1 100 ? 15.155 17.025 -4.809 1.00 76.19 100 LEU A CA 1
ATOM 764 C C . LEU A 1 100 ? 16.344 17.810 -4.233 1.00 76.19 100 LEU A C 1
ATOM 766 O O . LEU A 1 100 ? 17.437 17.267 -4.107 1.00 76.19 100 LEU A O 1
ATOM 770 N N . ARG A 1 101 ? 16.139 19.059 -3.801 1.00 77.19 101 ARG A N 1
ATOM 771 C CA . ARG A 1 101 ? 17.202 19.862 -3.164 1.00 77.19 101 ARG A CA 1
ATOM 772 C C . ARG A 1 101 ? 17.706 19.237 -1.867 1.00 77.19 101 ARG A C 1
ATOM 774 O O . ARG A 1 101 ? 18.913 19.152 -1.666 1.00 77.19 101 ARG A O 1
ATOM 781 N N . ALA A 1 102 ? 16.793 18.743 -1.030 1.00 80.25 102 ALA A N 1
ATOM 782 C CA . ALA A 1 102 ? 17.164 18.006 0.173 1.00 80.25 102 ALA A CA 1
ATOM 783 C C . ALA A 1 102 ? 17.936 16.712 -0.155 1.00 80.25 102 ALA A C 1
ATOM 785 O O . ALA A 1 102 ? 18.806 16.320 0.611 1.00 80.25 102 ALA A O 1
ATOM 786 N N . ALA A 1 103 ? 17.654 16.063 -1.295 1.00 72.00 103 ALA A N 1
ATOM 787 C CA . ALA A 1 103 ? 18.391 14.883 -1.772 1.00 72.00 103 ALA A CA 1
ATOM 788 C C . ALA A 1 103 ? 19.857 15.192 -2.046 1.00 72.00 103 ALA A C 1
ATOM 790 O O . ALA A 1 103 ? 20.740 14.437 -1.662 1.00 72.00 103 ALA A O 1
ATOM 791 N N . ALA A 1 104 ? 20.081 16.314 -2.722 1.00 80.31 104 ALA A N 1
ATOM 792 C CA . ALA A 1 104 ? 21.387 16.761 -3.172 1.00 80.31 104 ALA A CA 1
ATOM 793 C C . ALA A 1 104 ? 22.214 17.423 -2.053 1.00 80.31 104 ALA A C 1
ATOM 795 O O . ALA A 1 104 ? 23.249 18.017 -2.334 1.00 80.31 104 ALA A O 1
ATOM 796 N N . GLY A 1 105 ? 21.747 17.387 -0.797 1.00 79.50 105 GLY A N 1
ATOM 797 C CA . GLY A 1 105 ? 22.418 18.043 0.330 1.00 79.50 105 GLY A CA 1
ATOM 798 C C . GLY A 1 105 ? 22.390 19.576 0.267 1.00 79.50 105 GLY A C 1
ATOM 799 O O . GLY A 1 105 ? 23.149 20.239 0.972 1.00 79.50 105 GLY A O 1
ATOM 800 N N . VAL A 1 106 ? 21.523 20.163 -0.565 1.00 72.56 106 VAL A N 1
ATOM 801 C CA . VAL A 1 106 ? 21.401 21.619 -0.699 1.00 72.56 106 VAL A CA 1
ATOM 802 C C . VAL A 1 106 ? 20.566 22.151 0.465 1.00 72.56 106 VAL A C 1
ATOM 804 O O . VAL A 1 106 ? 19.334 22.111 0.426 1.00 72.56 106 VAL A O 1
ATOM 807 N N . ASP A 1 107 ? 21.232 22.654 1.509 1.00 63.47 107 ASP A N 1
ATOM 808 C CA . ASP A 1 107 ? 20.560 23.289 2.647 1.00 63.47 107 ASP A CA 1
ATOM 809 C C . ASP A 1 107 ? 19.943 24.641 2.230 1.00 63.47 107 ASP A C 1
ATOM 811 O O . ASP A 1 107 ? 20.675 25.584 1.901 1.00 63.47 107 ASP A O 1
ATOM 815 N N . PRO A 1 108 ? 18.606 24.800 2.281 1.00 55.59 108 PRO A N 1
ATOM 816 C CA . PRO A 1 108 ? 17.952 26.066 1.963 1.00 55.59 108 PRO A CA 1
ATOM 817 C C . PRO A 1 108 ? 18.329 27.209 2.921 1.00 55.59 108 PRO A C 1
ATOM 819 O O . PRO A 1 108 ? 18.146 28.374 2.565 1.00 55.59 108 PRO A O 1
ATOM 822 N N . ARG A 1 109 ? 18.868 26.918 4.114 1.00 57.59 109 ARG A N 1
ATOM 823 C CA . ARG A 1 109 ? 19.354 27.937 5.061 1.00 57.59 109 ARG A CA 1
ATOM 824 C C . ARG A 1 109 ? 20.710 28.521 4.669 1.00 57.59 109 ARG A C 1
ATOM 826 O O . ARG A 1 109 ? 21.020 29.637 5.075 1.00 57.59 109 ARG A O 1
ATOM 833 N N . ARG A 1 110 ? 21.485 27.829 3.829 1.00 52.94 110 ARG A N 1
ATOM 834 C CA . ARG A 1 110 ? 22.820 28.269 3.391 1.00 52.94 110 ARG A CA 1
ATOM 835 C C . ARG A 1 110 ? 22.779 29.336 2.288 1.00 52.94 110 ARG A C 1
ATOM 837 O O . ARG A 1 110 ? 23.761 30.034 2.084 1.00 52.94 110 ARG A O 1
ATOM 844 N N . ILE A 1 111 ? 21.633 29.507 1.621 1.00 54.25 111 ILE A N 1
ATOM 845 C CA . ILE A 1 111 ? 21.435 30.474 0.520 1.00 54.25 111 ILE A CA 1
ATOM 846 C C . ILE A 1 111 ? 21.107 31.893 1.048 1.00 54.25 111 ILE A C 1
ATOM 848 O O . ILE A 1 111 ? 21.140 32.861 0.298 1.00 54.25 111 ILE A O 1
ATOM 852 N N . ARG A 1 112 ? 20.818 32.057 2.350 1.00 47.78 112 ARG A N 1
ATOM 853 C CA . ARG A 1 112 ? 20.429 33.345 2.964 1.00 47.78 112 ARG A CA 1
ATOM 854 C C . ARG A 1 112 ? 21.573 34.128 3.624 1.00 47.78 112 ARG A C 1
ATOM 856 O O . ARG A 1 112 ? 21.302 34.964 4.481 1.00 47.78 112 ARG A O 1
ATOM 863 N N . GLN A 1 113 ? 22.831 33.894 3.264 1.00 44.88 113 GLN A N 1
ATOM 864 C CA . GLN A 1 113 ? 23.888 34.839 3.631 1.00 44.88 113 GLN A CA 1
ATOM 865 C C . GLN A 1 113 ? 24.176 35.742 2.430 1.00 44.88 113 GLN A C 1
ATOM 867 O O . GLN A 1 113 ? 24.846 35.291 1.503 1.00 44.88 113 GLN A O 1
ATOM 872 N N . PRO A 1 114 ? 23.683 36.998 2.400 1.00 43.47 114 PRO A N 1
ATOM 873 C CA . PRO A 1 114 ? 24.298 37.983 1.529 1.00 43.47 114 PRO A CA 1
ATOM 874 C C . PRO A 1 114 ? 25.751 38.108 1.987 1.00 43.47 114 PRO A C 1
ATOM 876 O O . PRO A 1 114 ? 26.022 38.440 3.143 1.00 43.47 114 PRO A O 1
ATOM 879 N N . THR A 1 115 ? 26.685 37.782 1.100 1.00 56.19 115 THR A N 1
ATOM 880 C CA . THR A 1 115 ? 28.096 38.109 1.275 1.00 56.19 115 THR A CA 1
ATOM 881 C C . THR A 1 115 ? 28.181 39.608 1.540 1.00 56.19 115 THR A C 1
ATOM 883 O O . THR A 1 115 ? 27.955 40.414 0.639 1.00 56.19 115 THR A O 1
ATOM 886 N N . ARG A 1 116 ? 28.447 39.998 2.791 1.00 44.94 116 ARG A N 1
ATOM 887 C CA . ARG A 1 116 ? 28.873 41.362 3.106 1.00 44.94 116 ARG A CA 1
ATOM 888 C C . ARG A 1 116 ? 30.216 41.541 2.406 1.00 44.94 116 ARG A C 1
ATOM 890 O O . ARG A 1 116 ? 31.218 41.011 2.875 1.00 44.94 116 ARG A O 1
ATOM 897 N N . CYS A 1 117 ? 30.222 42.241 1.277 1.00 41.16 117 CYS A N 1
ATOM 898 C CA . CYS A 1 117 ? 31.443 42.824 0.745 1.00 41.16 117 CYS A CA 1
ATOM 899 C C . CYS A 1 117 ? 31.935 43.824 1.791 1.00 41.16 117 CYS A C 1
ATOM 901 O O . CYS A 1 117 ? 31.332 44.875 1.996 1.00 41.16 117 CYS A O 1
ATOM 903 N N . SER A 1 118 ? 32.984 43.459 2.519 1.00 48.56 118 SER A N 1
ATOM 904 C CA . SER A 1 118 ? 33.786 44.418 3.259 1.00 48.56 118 SER A CA 1
ATOM 905 C C . SER A 1 118 ? 34.550 45.256 2.237 1.00 48.56 118 SER A C 1
ATOM 907 O O . SER A 1 118 ? 35.594 44.833 1.744 1.00 48.56 118 SER A O 1
ATOM 909 N N . GLU A 1 119 ? 34.015 46.427 1.894 1.00 42.81 119 GLU A N 1
ATOM 910 C CA . GLU A 1 119 ? 34.804 47.507 1.303 1.00 42.81 119 GLU A CA 1
ATOM 911 C C . GLU A 1 119 ? 35.782 48.015 2.366 1.00 42.81 119 GLU A C 1
ATOM 913 O O . GLU A 1 119 ? 35.480 48.879 3.184 1.00 42.81 119 GLU A O 1
ATOM 918 N N . THR A 1 120 ? 36.977 47.438 2.378 1.00 49.72 120 THR A N 1
ATOM 919 C CA . THR A 1 120 ? 38.173 48.135 2.840 1.00 49.72 120 THR A CA 1
ATOM 920 C C . THR A 1 120 ? 38.790 48.812 1.626 1.00 49.72 120 THR A C 1
ATOM 922 O O . THR A 1 120 ? 39.504 48.162 0.866 1.00 49.72 120 THR A O 1
ATOM 925 N N . SER A 1 121 ? 38.522 50.106 1.441 1.00 43.03 121 SER A N 1
ATOM 926 C CA . SER A 1 121 ? 39.373 50.966 0.618 1.00 43.03 121 SER A CA 1
ATOM 927 C C . SER A 1 121 ? 39.811 52.182 1.424 1.00 43.03 121 SER A C 1
ATOM 929 O O . SER A 1 121 ? 39.068 53.121 1.682 1.00 43.03 121 SER A O 1
ATOM 931 N N . THR A 1 122 ? 41.053 52.056 1.859 1.00 47.34 122 THR A N 1
ATOM 932 C CA . THR A 1 122 ? 42.031 53.038 2.307 1.00 47.34 122 THR A CA 1
ATOM 933 C C . THR A 1 122 ? 42.016 54.356 1.515 1.00 47.34 122 THR A C 1
ATOM 935 O O . THR A 1 122 ? 41.985 54.298 0.293 1.00 47.34 122 THR A O 1
ATOM 938 N N . ARG A 1 123 ? 42.144 55.469 2.261 1.00 39.09 123 ARG A N 1
ATOM 939 C CA . ARG A 1 123 ? 42.693 56.812 1.935 1.00 39.09 123 ARG A CA 1
ATOM 940 C C . ARG A 1 123 ? 42.277 57.530 0.652 1.00 39.09 123 ARG A C 1
ATOM 942 O O . ARG A 1 123 ? 42.608 57.046 -0.445 1.00 39.09 123 ARG A O 1
#

Foldseek 3Di:
DWDWDKDWAQQPPDDPPDDPVSRDIDIDIDTGDDDPPPDDDDDDPVVVVVVVVVVVVVVVVVVVCVVDDPCPVVVVVVVLVVVQVVCVVVVNDDDVVVSVCVVVVNDPVVVPDDPPPPPPDDD

Radius of gyration: 25.94 Å; chains: 1; bounding box: 58×74×48 Å

Sequence (123 aa):
MGTYVTHLWTAPQAGIGVPRRERWSGRYQAYIPDQLAGRRFILSADIAADVSDAELAIARLDARARALADTEALARLLLRAESVASSHIEGLRIAPARVLRAAAGVDPRRIRQPTRCSETSTR

pLDDT: mean 79.8, std 15.36, range [39.09, 97.88]

InterPro domains:
  IPR025758 Fic/DOC N-terminal [PF13784] (50-109)